Protein AF-A0A819XBP4-F1 (afdb_monomer_lite)

Organism: NCBI:txid433720

InterPro domains:
  IPR011009 Protein kinase-like domain superfamily [SSF56112] (28-101)

Structure (mmCIF, N/CA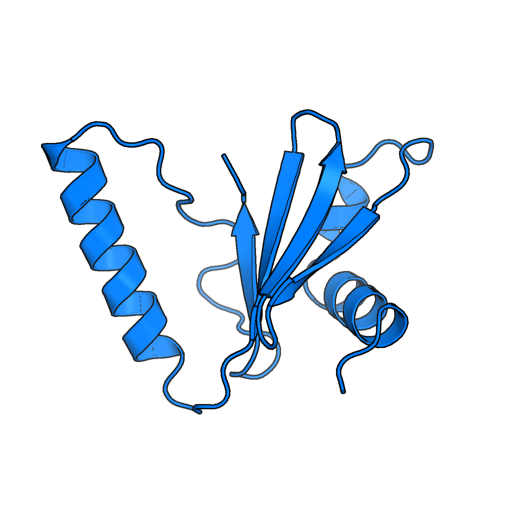/C/O backbone):
data_AF-A0A819XBP4-F1
#
_entry.id   AF-A0A819XBP4-F1
#
loop_
_atom_site.group_PDB
_atom_site.id
_atom_site.type_symbol
_atom_site.label_atom_id
_atom_site.label_alt_id
_atom_site.label_comp_id
_atom_site.label_asym_id
_atom_site.label_entity_id
_atom_site.label_seq_id
_atom_site.pdbx_PDB_ins_code
_atom_site.Cartn_x
_atom_site.Cartn_y
_atom_site.Cartn_z
_atom_site.occupancy
_atom_site.B_iso_or_equiv
_atom_site.auth_seq_id
_atom_site.auth_comp_id
_atom_site.auth_asym_id
_atom_site.auth_atom_id
_atom_site.pdbx_PDB_model_num
ATOM 1 N N . MET A 1 1 ? -3.083 -16.037 9.145 1.00 55.94 1 MET A N 1
ATOM 2 C CA . MET A 1 1 ? -3.839 -15.431 8.031 1.00 55.94 1 MET A CA 1
ATOM 3 C C . MET A 1 1 ? -4.032 -13.985 8.442 1.00 55.94 1 MET A C 1
ATOM 5 O O . MET A 1 1 ? -4.592 -13.805 9.510 1.00 55.94 1 MET A O 1
ATOM 9 N N . GLU A 1 2 ? -3.471 -13.014 7.715 1.00 68.56 2 GLU A N 1
ATOM 10 C CA . GLU A 1 2 ? -3.549 -11.590 8.106 1.00 68.56 2 GLU A CA 1
ATOM 11 C C . GLU A 1 2 ? -5.021 -11.165 8.210 1.00 68.56 2 GLU A C 1
ATOM 13 O O . GLU A 1 2 ? -5.771 -11.367 7.246 1.00 68.56 2 GLU A O 1
ATOM 18 N N . ASN A 1 3 ? -5.439 -10.620 9.352 1.00 81.00 3 ASN A N 1
ATOM 19 C CA . ASN A 1 3 ? -6.802 -10.121 9.553 1.00 81.00 3 ASN A CA 1
ATOM 20 C C . ASN A 1 3 ? -6.852 -8.581 9.471 1.00 81.00 3 ASN A C 1
ATOM 22 O O . ASN A 1 3 ? -5.823 -7.917 9.399 1.00 81.00 3 ASN A O 1
ATOM 26 N N . VAL A 1 4 ? -8.058 -8.012 9.425 1.00 83.12 4 VAL A N 1
ATOM 27 C CA . VAL A 1 4 ? -8.253 -6.562 9.242 1.00 83.12 4 VAL A CA 1
ATOM 28 C C . VAL A 1 4 ? -7.650 -5.761 10.404 1.00 83.12 4 VAL A C 1
ATOM 30 O O . VAL A 1 4 ? -6.917 -4.809 10.159 1.00 83.12 4 VAL A O 1
ATOM 33 N N . GLU A 1 5 ? -7.872 -6.194 11.648 1.00 85.12 5 GLU A N 1
ATOM 34 C CA . GLU A 1 5 ? -7.373 -5.524 12.862 1.00 85.12 5 GLU A CA 1
ATOM 35 C C . GLU A 1 5 ? -5.836 -5.449 12.913 1.00 85.12 5 GLU A C 1
ATOM 37 O O . GLU A 1 5 ? -5.266 -4.425 13.289 1.00 85.12 5 GLU A O 1
ATOM 42 N N . GLU A 1 6 ? -5.141 -6.512 12.492 1.00 85.38 6 GLU A N 1
ATOM 43 C CA . GLU A 1 6 ? -3.677 -6.542 12.394 1.00 85.38 6 GLU A CA 1
ATOM 44 C C . GLU A 1 6 ? -3.158 -5.489 11.409 1.00 85.38 6 GLU A C 1
ATOM 46 O O . GLU A 1 6 ? -2.153 -4.826 11.676 1.00 85.38 6 GLU A O 1
ATOM 51 N N . ILE A 1 7 ? -3.846 -5.321 10.277 1.00 85.50 7 ILE A N 1
ATOM 52 C CA . ILE A 1 7 ? -3.477 -4.353 9.243 1.00 85.50 7 ILE A CA 1
ATOM 53 C C . ILE A 1 7 ? -3.768 -2.923 9.698 1.00 85.50 7 ILE A C 1
ATOM 55 O O . ILE A 1 7 ? -2.932 -2.046 9.490 1.00 85.50 7 ILE A O 1
ATOM 59 N N . GLU A 1 8 ? -4.895 -2.676 10.364 1.00 85.31 8 GLU A N 1
ATOM 60 C CA . GLU A 1 8 ? -5.198 -1.362 10.947 1.00 85.31 8 GLU A CA 1
ATOM 61 C C . GLU A 1 8 ? -4.156 -0.958 11.985 1.00 85.31 8 GLU A C 1
ATOM 63 O O . GLU A 1 8 ? -3.624 0.153 11.929 1.00 85.31 8 GLU A O 1
ATOM 68 N N . ASN A 1 9 ? -3.795 -1.880 12.882 1.00 84.94 9 ASN A N 1
ATOM 69 C CA . ASN A 1 9 ? -2.771 -1.636 13.888 1.00 84.94 9 ASN A CA 1
ATOM 70 C C . ASN A 1 9 ? -1.411 -1.327 13.235 1.00 84.94 9 ASN A C 1
ATOM 72 O O . ASN A 1 9 ? -0.777 -0.324 13.567 1.00 84.94 9 ASN A O 1
ATOM 76 N N . LEU A 1 10 ? -1.002 -2.123 12.239 1.00 84.50 10 LEU A N 1
ATOM 77 C CA . LEU A 1 10 ? 0.225 -1.899 11.468 1.00 84.50 10 LEU A CA 1
ATOM 78 C C . LEU A 1 10 ? 0.252 -0.497 10.842 1.00 84.50 10 LEU A C 1
ATOM 80 O O . LEU A 1 10 ? 1.229 0.240 10.991 1.00 84.50 10 LEU A O 1
ATOM 84 N N . LEU A 1 11 ? -0.823 -0.118 10.150 1.00 83.25 11 LEU A N 1
ATOM 85 C CA . LEU A 1 11 ? -0.921 1.186 9.506 1.00 83.25 11 LEU A CA 1
ATOM 86 C C . LEU A 1 11 ? -0.884 2.308 10.552 1.00 83.25 11 LEU A C 1
ATOM 88 O O . LEU A 1 11 ? -0.196 3.302 10.339 1.00 83.25 11 LEU A O 1
ATOM 92 N N . SER A 1 12 ? -1.574 2.153 11.687 1.00 82.38 12 SER A N 1
ATOM 93 C CA . SER A 1 12 ? -1.656 3.189 12.725 1.00 82.38 12 SER A CA 1
ATOM 94 C C . SER A 1 12 ? -0.300 3.509 13.367 1.00 82.38 12 SER A C 1
ATOM 96 O O . SER A 1 12 ? -0.026 4.662 13.691 1.00 82.38 12 SER A O 1
ATOM 98 N N . ILE A 1 13 ? 0.574 2.506 13.502 1.00 81.56 13 ILE A N 1
ATOM 99 C CA . ILE A 1 13 ? 1.899 2.656 14.118 1.00 81.56 13 ILE A CA 1
ATOM 100 C C . ILE A 1 13 ? 2.899 3.231 13.116 1.00 81.56 13 ILE A C 1
ATOM 102 O O . ILE A 1 13 ? 3.693 4.114 13.443 1.00 81.56 13 ILE A O 1
ATOM 106 N N . HIS A 1 14 ? 2.888 2.710 11.892 1.00 77.38 14 HIS A N 1
ATOM 107 C CA . HIS A 1 14 ? 3.983 2.930 10.955 1.00 77.38 14 HIS A CA 1
ATOM 108 C C . HIS A 1 14 ? 3.685 3.956 9.872 1.00 77.38 14 HIS A C 1
ATOM 110 O O . HIS A 1 14 ? 4.589 4.637 9.385 1.00 77.38 14 HIS A O 1
ATOM 116 N N . TRP A 1 15 ? 2.412 4.099 9.528 1.00 80.75 15 TRP A N 1
ATOM 117 C CA . TRP A 1 15 ? 1.932 5.034 8.528 1.00 80.75 15 TRP A CA 1
ATOM 118 C C . TRP A 1 15 ? 0.730 5.828 9.059 1.00 80.75 15 TRP A C 1
ATOM 120 O O . TRP A 1 15 ? -0.303 5.896 8.397 1.00 80.75 15 TRP A O 1
ATOM 130 N N . PRO A 1 16 ? 0.859 6.493 10.228 1.00 78.38 16 PRO A N 1
ATOM 131 C CA . PRO A 1 16 ? -0.252 7.213 10.857 1.00 78.38 16 PRO A CA 1
ATOM 132 C C . PRO A 1 16 ? -0.821 8.322 9.965 1.00 78.38 16 PRO A C 1
ATOM 134 O O . PRO A 1 16 ? -1.988 8.685 10.086 1.00 78.38 16 PRO A O 1
ATOM 137 N N . HIS A 1 17 ? -0.019 8.843 9.034 1.00 74.75 17 HIS A N 1
ATOM 138 C CA . HIS A 1 17 ? -0.456 9.873 8.100 1.00 74.75 17 HIS A CA 1
ATOM 139 C C . HIS A 1 17 ? -1.520 9.373 7.101 1.00 74.75 17 HIS A C 1
ATOM 141 O O . HIS A 1 17 ? -2.287 10.189 6.597 1.00 74.75 17 HIS A O 1
ATOM 147 N N . VAL A 1 18 ? -1.619 8.053 6.858 1.00 76.12 18 VAL A N 1
ATOM 148 C CA . VAL A 1 18 ? -2.727 7.454 6.089 1.00 76.12 18 VAL A CA 1
ATOM 149 C C . VAL A 1 18 ? -4.051 7.830 6.739 1.00 76.12 18 VAL A C 1
ATOM 151 O O . VAL A 1 18 ? -4.993 8.168 6.042 1.00 76.12 18 VAL A O 1
ATOM 154 N N . PHE A 1 19 ? -4.100 7.848 8.071 1.00 72.81 19 PHE A N 1
ATOM 155 C CA . PHE A 1 19 ? -5.280 8.243 8.836 1.00 72.81 19 PHE A CA 1
ATOM 156 C C . PHE A 1 19 ? -5.364 9.758 9.047 1.00 72.81 19 PHE A C 1
ATOM 158 O O . PHE A 1 19 ? -6.460 10.293 9.168 1.00 72.81 19 PHE A O 1
ATOM 165 N N . SER A 1 20 ? -4.232 10.470 9.094 1.00 67.31 20 SER A N 1
ATOM 166 C CA . SER A 1 20 ? -4.223 11.911 9.396 1.00 67.31 20 SER A CA 1
ATOM 167 C C . SER A 1 20 ? -4.634 12.804 8.225 1.00 67.31 20 SER A C 1
ATOM 169 O O . SER A 1 20 ? -4.994 13.956 8.446 1.00 67.31 20 SER A O 1
ATOM 171 N N . LEU A 1 21 ? -4.515 12.322 6.984 1.00 63.69 21 LEU A N 1
ATOM 172 C CA . LEU A 1 21 ? -4.895 13.064 5.773 1.00 63.69 21 LEU A CA 1
ATOM 173 C C . LEU A 1 21 ? -6.399 12.993 5.472 1.00 63.69 21 LEU A C 1
ATOM 175 O O . LEU A 1 21 ? -6.863 13.555 4.480 1.00 63.69 21 LEU A O 1
ATOM 179 N N . ILE A 1 22 ? -7.154 12.291 6.312 1.00 64.25 22 ILE A N 1
ATOM 180 C CA . ILE A 1 22 ? -8.556 11.974 6.096 1.00 64.25 22 ILE A CA 1
ATOM 181 C C . ILE A 1 22 ? -9.400 12.814 7.052 1.00 64.25 22 ILE A C 1
ATOM 183 O O . ILE A 1 22 ? -9.090 12.937 8.237 1.00 64.25 22 ILE A O 1
ATOM 187 N N . ASP A 1 23 ? -10.478 13.400 6.532 1.00 66.50 23 ASP A N 1
ATOM 188 C CA . ASP A 1 23 ? -11.501 14.030 7.363 1.00 66.50 23 ASP A CA 1
ATOM 189 C C . ASP A 1 23 ? -12.054 12.973 8.343 1.00 66.50 23 ASP A C 1
ATOM 191 O O . ASP A 1 23 ? -12.427 11.894 7.881 1.00 66.50 23 ASP A O 1
ATOM 195 N N . PRO A 1 24 ? -12.142 13.230 9.663 1.00 66.12 24 PRO A N 1
ATOM 196 C CA . PRO A 1 24 ? -12.617 12.254 10.653 1.00 66.12 24 PRO A CA 1
ATOM 197 C C . PRO A 1 24 ? -13.980 11.618 10.332 1.00 66.12 24 PRO A C 1
ATOM 199 O O . PRO A 1 24 ? -14.328 10.578 10.885 1.00 66.12 24 PRO A O 1
ATOM 202 N N . SER A 1 25 ? -14.764 12.254 9.459 1.00 67.62 25 SER A N 1
ATOM 203 C CA . SER A 1 25 ? -16.046 11.760 8.953 1.00 67.62 25 SER A CA 1
ATOM 204 C C . SER A 1 25 ? -15.944 10.707 7.836 1.00 67.62 25 SER A C 1
ATOM 206 O O . SER A 1 25 ? -16.943 10.063 7.514 1.00 67.62 25 SER A O 1
ATOM 208 N N . THR A 1 26 ? -14.768 10.510 7.236 1.00 69.62 26 THR A N 1
ATOM 209 C CA . THR A 1 26 ? -14.568 9.596 6.105 1.00 69.62 26 THR A CA 1
ATOM 210 C C . THR A 1 26 ? -14.086 8.234 6.599 1.00 69.62 26 THR A C 1
ATOM 212 O O . THR A 1 26 ? -13.062 8.117 7.269 1.00 69.62 26 THR A O 1
ATOM 215 N N . SER A 1 27 ? -14.820 7.178 6.248 1.00 74.12 27 SER A N 1
ATOM 216 C CA . SER A 1 27 ? -14.459 5.808 6.611 1.00 74.12 27 SER A CA 1
ATOM 217 C C . SER A 1 27 ? -13.321 5.279 5.740 1.00 74.12 27 SER A C 1
ATOM 219 O O . SER A 1 27 ? -13.447 5.240 4.512 1.00 74.12 27 SER A O 1
ATOM 221 N N . ILE A 1 28 ? -12.265 4.771 6.370 1.00 82.69 28 ILE A N 1
ATOM 222 C CA . ILE A 1 28 ? -11.252 3.969 5.681 1.00 82.69 28 ILE A CA 1
ATOM 223 C C . ILE A 1 28 ? -11.818 2.578 5.432 1.00 82.69 28 ILE A C 1
ATOM 225 O O . ILE A 1 28 ? -12.409 1.968 6.319 1.00 82.69 28 ILE A O 1
ATOM 229 N N . THR A 1 29 ? -11.633 2.065 4.218 1.00 88.19 29 THR A N 1
ATOM 230 C CA . THR A 1 29 ? -12.013 0.692 3.873 1.00 88.19 29 THR A CA 1
ATOM 231 C C . THR A 1 29 ? -10.778 -0.122 3.522 1.00 88.19 29 THR A C 1
ATOM 233 O O . THR A 1 29 ? -10.015 0.249 2.629 1.00 88.19 29 THR A O 1
ATOM 236 N N . LEU A 1 30 ? -10.614 -1.266 4.186 1.00 90.25 30 LEU A N 1
ATOM 237 C CA . LEU A 1 30 ? -9.566 -2.242 3.899 1.00 90.25 30 LEU A CA 1
ATOM 238 C C . LEU A 1 30 ? -10.132 -3.393 3.068 1.00 90.25 30 LEU A C 1
ATOM 240 O O . LEU A 1 30 ? -11.009 -4.128 3.514 1.00 90.25 30 LEU A O 1
ATOM 244 N N . THR A 1 31 ? -9.616 -3.567 1.853 1.00 90.62 31 THR A N 1
ATOM 245 C CA . THR A 1 31 ? -10.023 -4.641 0.937 1.00 90.62 31 THR A CA 1
ATOM 246 C C . THR A 1 31 ? -8.839 -5.553 0.645 1.00 90.62 31 THR A C 1
ATOM 248 O O . THR A 1 31 ? -7.821 -5.112 0.114 1.00 90.62 31 THR A O 1
ATOM 251 N N . LYS A 1 32 ? -8.958 -6.847 0.955 1.00 89.75 32 LYS A N 1
ATOM 252 C CA . LYS A 1 32 ? -7.940 -7.844 0.596 1.00 89.75 32 LYS A CA 1
ATOM 253 C C . LYS A 1 32 ? -7.978 -8.075 -0.918 1.00 89.75 32 LYS A C 1
ATOM 255 O O . LYS A 1 32 ? -8.975 -8.570 -1.435 1.00 89.75 32 LYS A O 1
ATOM 260 N N . LEU A 1 33 ? -6.902 -7.734 -1.626 1.00 85.00 33 LEU A N 1
ATOM 261 C CA . LEU A 1 33 ? -6.785 -7.960 -3.074 1.00 85.00 33 LEU A CA 1
ATOM 262 C C . LEU A 1 33 ? -6.209 -9.345 -3.389 1.00 85.00 33 LEU A C 1
ATOM 264 O O . LEU A 1 33 ? -6.588 -9.985 -4.365 1.00 85.00 33 LEU A O 1
ATOM 268 N N . SER A 1 34 ? -5.252 -9.801 -2.583 1.00 84.75 34 SER A N 1
ATOM 269 C CA . SER A 1 34 ? -4.602 -11.106 -2.730 1.00 84.75 34 SER A CA 1
ATOM 270 C C . SER A 1 34 ? -4.015 -11.551 -1.392 1.00 84.75 34 SER A C 1
ATOM 272 O O . SER A 1 34 ? -4.060 -10.799 -0.419 1.00 84.75 34 SER A O 1
ATOM 274 N N . ARG A 1 35 ? -3.404 -12.745 -1.336 1.00 82.06 35 ARG A N 1
ATOM 275 C CA . ARG A 1 35 ? -2.686 -13.252 -0.146 1.00 82.06 35 ARG A CA 1
ATOM 276 C C . ARG A 1 35 ? -1.769 -12.194 0.480 1.00 82.06 35 ARG A C 1
ATOM 278 O O . ARG A 1 35 ? -1.744 -12.082 1.704 1.00 82.06 35 ARG A O 1
ATOM 285 N N . HIS A 1 36 ? -1.110 -11.398 -0.359 1.00 82.69 36 HIS A N 1
ATOM 286 C CA . HIS A 1 36 ? -0.088 -10.435 0.037 1.00 82.69 36 HIS A CA 1
ATOM 287 C C . HIS A 1 36 ? -0.480 -8.975 -0.130 1.00 82.69 36 HIS A C 1
ATOM 289 O O . HIS A 1 36 ? 0.272 -8.116 0.298 1.00 82.69 36 HIS A O 1
ATOM 295 N N . ASN A 1 37 ? -1.627 -8.669 -0.733 1.00 84.94 37 ASN A N 1
ATOM 296 C CA . ASN A 1 37 ? -1.957 -7.298 -1.107 1.00 84.94 37 ASN A CA 1
ATOM 297 C C . ASN A 1 37 ? -3.271 -6.862 -0.463 1.00 84.94 37 ASN A C 1
ATOM 299 O O . ASN A 1 37 ? -4.271 -7.586 -0.508 1.00 84.94 37 ASN A O 1
ATOM 303 N N . TRP A 1 38 ? -3.277 -5.644 0.057 1.00 90.06 38 TRP A N 1
ATOM 304 C CA . TRP A 1 38 ? -4.441 -4.957 0.592 1.00 90.06 38 TRP A CA 1
ATOM 305 C C . TRP A 1 38 ? -4.590 -3.600 -0.083 1.00 90.06 38 TRP A C 1
ATOM 307 O O . TRP A 1 38 ? -3.621 -2.858 -0.202 1.00 90.06 38 TRP A O 1
ATOM 317 N N . LEU A 1 39 ? -5.810 -3.273 -0.490 1.00 89.56 39 LEU A N 1
ATOM 318 C CA . LEU A 1 39 ? -6.209 -1.934 -0.893 1.00 89.56 39 LEU A CA 1
ATOM 319 C C . LEU A 1 39 ? -6.765 -1.202 0.326 1.00 89.56 39 LEU A C 1
ATOM 321 O O . LEU A 1 39 ? -7.672 -1.697 0.995 1.00 89.56 39 LEU A O 1
ATOM 325 N N . ILE A 1 40 ? -6.237 -0.016 0.579 1.00 89.19 40 ILE A N 1
ATOM 326 C CA . ILE A 1 40 ? -6.656 0.892 1.638 1.00 89.19 40 ILE A CA 1
ATOM 327 C C . ILE A 1 40 ? -7.313 2.081 0.949 1.00 89.19 40 ILE A C 1
ATOM 329 O O . ILE A 1 40 ? -6.628 2.968 0.436 1.00 89.19 40 ILE A O 1
ATOM 333 N N . LYS A 1 41 ? -8.644 2.093 0.899 1.00 87.88 41 LYS A N 1
ATOM 334 C CA . LYS A 1 41 ? -9.393 3.219 0.337 1.00 87.88 41 LYS A CA 1
ATOM 335 C C . LYS A 1 41 ? -9.619 4.253 1.435 1.00 87.88 41 LYS A C 1
ATOM 337 O O . LYS A 1 41 ? -10.311 3.967 2.409 1.00 87.88 41 LYS A O 1
ATOM 342 N N . CYS A 1 42 ? -9.030 5.433 1.262 1.00 82.25 42 CYS A N 1
ATOM 343 C CA . CYS A 1 42 ? -9.111 6.546 2.211 1.00 82.25 42 CYS A CA 1
ATOM 344 C C . CYS A 1 42 ? -10.184 7.558 1.798 1.00 82.25 42 CYS A C 1
ATOM 346 O O . CYS A 1 42 ? -10.921 8.069 2.629 1.00 82.25 42 CYS A O 1
ATOM 348 N N . SER A 1 43 ? -10.281 7.834 0.498 1.00 78.56 43 SER A N 1
ATOM 349 C CA . SER A 1 43 ? -11.338 8.637 -0.120 1.00 78.56 43 SER A CA 1
ATOM 350 C C . SER A 1 43 ? -11.499 8.235 -1.590 1.00 78.56 43 SER A C 1
ATOM 352 O O . SER A 1 43 ? -10.794 7.354 -2.085 1.00 78.56 43 SER A O 1
ATOM 354 N N . ASP A 1 44 ? -12.398 8.888 -2.326 1.00 75.94 44 ASP A N 1
ATOM 355 C CA . ASP A 1 44 ? -12.547 8.654 -3.771 1.00 75.94 44 ASP A CA 1
ATOM 356 C C . ASP A 1 44 ? -11.333 9.093 -4.600 1.00 75.94 44 ASP A C 1
ATOM 358 O O . ASP A 1 44 ? -11.213 8.699 -5.756 1.00 75.94 44 ASP A O 1
ATOM 362 N N . ARG A 1 45 ? -10.431 9.896 -4.023 1.00 73.56 45 ARG A N 1
ATOM 363 C CA . ARG A 1 45 ? -9.228 10.405 -4.701 1.00 73.56 45 ARG A CA 1
ATOM 364 C C . ARG A 1 45 ? -7.924 9.910 -4.093 1.00 73.56 45 ARG A C 1
ATOM 366 O O . ARG A 1 45 ? -6.865 10.242 -4.610 1.00 73.56 45 ARG A O 1
ATOM 373 N N . LEU A 1 46 ? -7.997 9.174 -2.987 1.00 78.25 46 LEU A N 1
ATOM 374 C CA . LEU A 1 46 ? -6.821 8.724 -2.260 1.00 78.25 46 LEU A CA 1
ATOM 375 C C . LEU A 1 46 ? -7.002 7.273 -1.844 1.00 78.25 46 LEU A C 1
ATOM 377 O O . LEU A 1 46 ? -7.891 6.928 -1.061 1.00 78.25 46 LEU A O 1
ATOM 381 N N . SER A 1 47 ? -6.148 6.422 -2.388 1.00 84.81 47 SER A N 1
ATOM 382 C CA . SER A 1 47 ? -6.074 5.012 -2.047 1.00 84.81 47 SER A CA 1
ATOM 383 C C . SER A 1 47 ? -4.614 4.604 -1.942 1.00 84.81 47 SER A C 1
ATOM 385 O O . SER A 1 47 ? -3.758 5.177 -2.608 1.00 84.81 47 SER A O 1
ATOM 387 N N . TYR A 1 48 ? -4.335 3.602 -1.121 1.00 84.75 48 TYR A N 1
ATOM 388 C CA . TYR A 1 48 ? -3.007 3.019 -0.984 1.00 84.75 48 TYR A CA 1
ATOM 389 C C . TYR A 1 48 ? -3.075 1.516 -1.198 1.00 84.75 48 TYR A C 1
ATOM 391 O O . TYR A 1 48 ? -4.098 0.886 -0.931 1.00 84.75 48 TYR A O 1
ATOM 399 N N . VAL A 1 49 ? -1.971 0.920 -1.628 1.00 85.44 49 VAL A N 1
ATOM 400 C CA . VAL A 1 49 ? -1.795 -0.528 -1.613 1.00 85.44 49 VAL A CA 1
ATOM 401 C C . VAL A 1 49 ? -0.701 -0.877 -0.621 1.00 85.44 49 VAL A C 1
ATOM 403 O O . VAL A 1 49 ? 0.454 -0.478 -0.772 1.00 85.44 49 VAL A O 1
ATOM 406 N N . LEU A 1 50 ? -1.075 -1.652 0.393 1.00 85.50 50 LEU A N 1
ATOM 407 C CA . LEU A 1 50 ? -0.139 -2.315 1.286 1.00 85.50 50 LEU A CA 1
ATOM 408 C C . LEU A 1 50 ? 0.167 -3.687 0.698 1.00 85.50 50 LEU A C 1
ATOM 410 O O . LEU A 1 50 ? -0.749 -4.469 0.430 1.00 85.50 50 LEU A O 1
ATOM 414 N N . LYS A 1 51 ? 1.446 -4.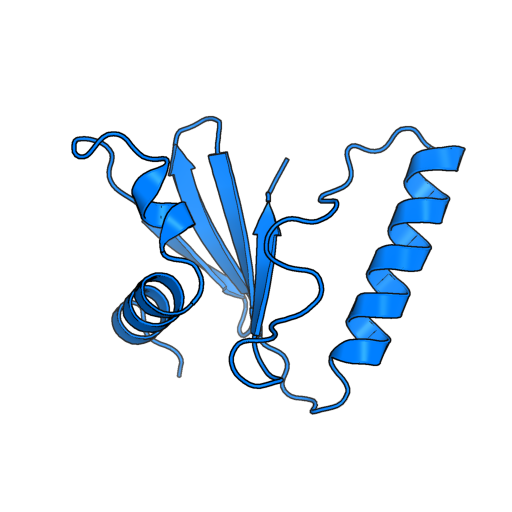000 0.520 1.00 81.81 51 LYS A N 1
ATOM 415 C CA . LYS A 1 51 ? 1.868 -5.331 0.079 1.00 81.81 51 LYS A CA 1
ATOM 416 C C . LYS A 1 51 ? 2.871 -5.945 1.050 1.00 81.81 51 LYS A C 1
ATOM 418 O O . LYS A 1 51 ? 3.721 -5.251 1.605 1.00 81.81 51 LYS A O 1
ATOM 423 N N . SER A 1 52 ? 2.711 -7.243 1.284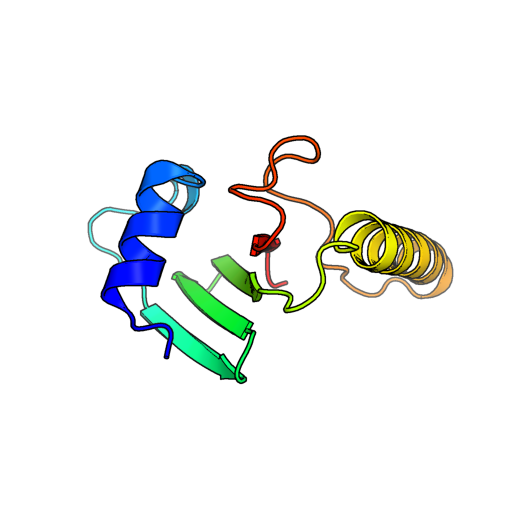 1.00 80.62 52 SER A N 1
ATOM 424 C CA . SER A 1 52 ? 3.577 -8.071 2.110 1.00 80.62 52 SER A CA 1
ATOM 425 C C . SER A 1 52 ? 4.447 -8.976 1.239 1.00 80.62 52 SER A C 1
ATOM 427 O O . SER A 1 52 ? 4.041 -9.366 0.147 1.00 80.62 52 SER A O 1
ATOM 429 N N . SER A 1 53 ? 5.659 -9.304 1.678 1.00 73.38 53 SER A N 1
ATOM 430 C CA . SER A 1 53 ? 6.488 -10.326 1.026 1.00 73.38 53 SER A CA 1
ATOM 431 C C . SER A 1 53 ? 6.718 -11.501 1.962 1.00 73.38 53 SER A C 1
ATOM 433 O O . SER A 1 53 ? 6.753 -11.355 3.183 1.00 73.38 53 SER A O 1
ATOM 435 N N . GLU A 1 54 ? 6.865 -12.687 1.380 1.00 70.12 54 GLU A N 1
ATOM 436 C CA . GLU A 1 54 ? 7.295 -13.889 2.104 1.00 70.12 54 GLU A CA 1
ATOM 437 C C . GLU A 1 54 ? 8.819 -14.014 2.149 1.00 70.12 54 GLU A C 1
ATOM 439 O O . GLU A 1 54 ? 9.347 -14.871 2.852 1.00 70.12 54 GLU A O 1
ATOM 444 N N . THR A 1 55 ? 9.525 -13.172 1.392 1.00 64.88 55 THR A N 1
ATOM 445 C CA . THR A 1 55 ? 10.980 -13.219 1.274 1.00 64.88 55 THR A CA 1
ATOM 446 C C . THR A 1 55 ? 11.620 -12.051 2.010 1.00 64.88 55 THR A C 1
ATOM 448 O O . THR A 1 55 ? 11.160 -10.917 1.903 1.00 64.88 55 THR A O 1
ATOM 451 N N . ASN A 1 56 ? 12.738 -12.315 2.688 1.00 59.53 56 ASN A N 1
ATOM 452 C CA . ASN A 1 56 ? 13.544 -11.280 3.347 1.00 59.53 56 ASN A CA 1
ATOM 453 C C . ASN A 1 56 ? 14.344 -10.413 2.345 1.00 59.53 56 ASN A C 1
ATOM 455 O O . ASN A 1 56 ? 15.104 -9.550 2.756 1.00 59.53 56 ASN A O 1
ATOM 459 N N . ASN A 1 57 ? 14.198 -10.632 1.029 1.00 61.84 57 ASN A N 1
ATOM 460 C CA . ASN A 1 57 ? 14.897 -9.889 -0.035 1.00 61.84 57 ASN A CA 1
ATOM 461 C C . ASN A 1 57 ? 14.019 -8.785 -0.652 1.00 61.84 57 ASN A C 1
ATOM 463 O O . ASN A 1 57 ? 14.112 -8.478 -1.844 1.00 61.84 57 ASN A O 1
ATOM 467 N N . LEU A 1 58 ? 13.156 -8.190 0.170 1.00 61.22 58 LEU A N 1
ATOM 468 C CA . LEU A 1 58 ? 12.178 -7.178 -0.226 1.00 61.22 58 LEU A CA 1
ATOM 469 C C . LEU A 1 58 ? 12.834 -5.945 -0.873 1.00 61.22 58 LEU A C 1
ATOM 471 O O . LEU A 1 58 ? 12.283 -5.379 -1.817 1.00 61.22 58 LEU A O 1
ATOM 475 N N . ASP A 1 59 ? 14.053 -5.609 -0.452 1.00 61.28 59 ASP A N 1
ATOM 476 C CA . ASP A 1 59 ? 14.821 -4.476 -0.971 1.00 61.28 59 ASP A CA 1
ATOM 477 C C . ASP A 1 59 ? 15.190 -4.629 -2.454 1.00 61.28 59 ASP A C 1
ATOM 479 O O . ASP A 1 59 ? 15.185 -3.649 -3.200 1.00 61.28 59 ASP A O 1
ATOM 483 N N . LEU A 1 60 ? 15.476 -5.852 -2.918 1.00 67.38 60 LEU A N 1
ATOM 484 C CA . LEU A 1 60 ? 15.831 -6.110 -4.319 1.00 67.38 60 LEU A CA 1
ATOM 485 C C . LEU A 1 60 ? 14.603 -6.090 -5.230 1.00 67.38 60 LEU A C 1
ATOM 487 O O . LEU A 1 60 ? 14.661 -5.497 -6.307 1.00 67.38 60 LEU A O 1
ATOM 491 N N . GLU A 1 61 ? 13.493 -6.700 -4.801 1.00 67.56 61 GLU A N 1
ATOM 492 C CA . GLU A 1 61 ? 12.229 -6.664 -5.549 1.00 67.56 61 GLU A CA 1
ATOM 493 C C . GLU A 1 61 ? 11.691 -5.227 -5.629 1.00 67.56 61 GLU A C 1
ATOM 495 O O . GLU A 1 61 ? 11.263 -4.790 -6.699 1.00 67.56 61 GLU A O 1
ATOM 500 N N . LEU A 1 62 ? 11.782 -4.459 -4.531 1.00 67.44 62 LEU A N 1
ATOM 501 C CA . LEU A 1 62 ? 11.389 -3.047 -4.508 1.00 67.44 62 LEU A CA 1
ATOM 502 C C . LEU A 1 62 ? 12.246 -2.229 -5.448 1.00 67.44 62 LEU A C 1
ATOM 504 O O . LEU A 1 62 ? 11.720 -1.487 -6.272 1.00 67.44 62 LEU A O 1
ATOM 508 N N . LYS A 1 63 ? 13.566 -2.358 -5.316 1.00 69.69 63 LYS A N 1
ATOM 509 C CA . LYS A 1 63 ? 14.513 -1.612 -6.131 1.00 69.69 63 LYS A CA 1
ATOM 510 C C . LYS A 1 63 ? 14.296 -1.908 -7.608 1.00 69.69 63 LYS A C 1
ATOM 512 O O . LYS A 1 63 ? 14.199 -0.973 -8.392 1.00 69.69 63 LYS A O 1
ATOM 517 N N . TYR A 1 64 ? 14.113 -3.179 -7.966 1.00 72.38 64 TYR A N 1
ATOM 518 C CA . TYR A 1 64 ? 13.785 -3.573 -9.331 1.00 72.38 64 TYR A CA 1
ATOM 519 C C . TYR A 1 64 ? 12.483 -2.929 -9.820 1.00 72.38 64 TYR A C 1
ATOM 521 O O . TYR A 1 64 ? 12.456 -2.366 -10.911 1.00 72.38 64 TYR A O 1
ATOM 529 N N . LEU A 1 65 ? 11.416 -2.963 -9.018 1.00 70.75 65 LEU A N 1
ATOM 530 C CA . LEU A 1 65 ? 10.135 -2.370 -9.399 1.00 70.75 65 LEU A CA 1
ATOM 531 C C . LEU A 1 65 ? 10.199 -0.843 -9.484 1.00 70.75 65 LEU A C 1
ATOM 533 O O . LEU A 1 65 ? 9.626 -0.285 -10.411 1.00 70.75 65 LEU A O 1
ATOM 537 N N . ILE A 1 66 ? 10.922 -0.168 -8.586 1.00 70.69 66 ILE A N 1
ATOM 538 C CA . ILE A 1 66 ? 11.180 1.278 -8.654 1.00 70.69 66 ILE A CA 1
ATOM 539 C C . ILE A 1 66 ? 11.964 1.621 -9.921 1.00 70.69 66 ILE A C 1
ATOM 541 O O . ILE A 1 66 ? 11.607 2.574 -10.611 1.00 70.69 66 ILE A O 1
ATOM 545 N N . ASP A 1 67 ? 13.023 0.876 -10.227 1.00 73.25 67 ASP A N 1
ATOM 546 C CA . ASP A 1 67 ? 13.886 1.143 -11.379 1.00 73.25 67 ASP A CA 1
ATOM 547 C C . ASP A 1 67 ? 13.146 0.880 -12.698 1.00 73.25 67 ASP A C 1
ATOM 549 O O . ASP A 1 67 ? 13.192 1.711 -13.609 1.00 73.25 67 ASP A O 1
ATOM 553 N N . LEU A 1 68 ? 12.383 -0.216 -12.775 1.00 73.00 68 LEU A N 1
ATOM 554 C CA . LEU A 1 68 ? 11.507 -0.523 -13.907 1.00 73.00 68 LEU A CA 1
ATOM 555 C C . LEU A 1 68 ? 10.452 0.567 -14.096 1.00 73.00 68 LEU A C 1
ATOM 557 O O . LEU A 1 68 ? 10.228 1.035 -15.209 1.00 73.00 68 LEU A O 1
ATOM 561 N N . ASN A 1 69 ? 9.837 1.005 -13.004 1.00 68.75 69 ASN A N 1
ATOM 562 C CA . ASN A 1 69 ? 8.877 2.092 -13.020 1.00 68.75 69 ASN A CA 1
ATOM 563 C C . ASN A 1 69 ? 9.518 3.389 -13.528 1.00 68.75 69 ASN A C 1
ATOM 565 O O . ASN A 1 69 ? 9.040 3.952 -14.504 1.00 68.75 69 ASN A O 1
ATOM 569 N N . LYS A 1 70 ? 10.649 3.829 -12.969 1.00 70.38 70 LYS A N 1
ATOM 570 C CA . LYS A 1 70 ? 11.369 5.022 -13.454 1.00 70.38 70 LYS A CA 1
ATOM 571 C C . LYS A 1 70 ? 11.669 4.956 -14.953 1.00 70.38 70 LYS A C 1
ATOM 573 O O . LYS A 1 70 ? 11.515 5.955 -15.656 1.00 70.38 70 LYS A O 1
ATOM 578 N N . TYR A 1 71 ? 12.076 3.786 -15.443 1.00 73.94 71 TYR A N 1
ATOM 579 C CA . TYR A 1 71 ? 12.285 3.558 -16.868 1.00 73.94 71 TYR A CA 1
ATOM 580 C C . TYR A 1 71 ? 10.982 3.743 -17.666 1.00 73.94 71 TYR A C 1
ATOM 582 O O . TYR A 1 71 ? 10.938 4.533 -18.608 1.00 73.94 71 TYR A O 1
ATOM 590 N N . LEU A 1 72 ? 9.890 3.101 -17.242 1.00 68.44 72 LEU A N 1
ATOM 591 C CA . LEU A 1 72 ? 8.591 3.190 -17.913 1.00 68.44 72 LEU A CA 1
ATOM 592 C C . LEU A 1 72 ? 7.957 4.591 -17.848 1.00 68.44 72 LEU A C 1
ATOM 594 O O . LEU A 1 72 ? 7.286 4.980 -18.803 1.00 68.44 72 LEU A O 1
ATOM 598 N N . SER A 1 73 ? 8.170 5.379 -16.786 1.00 68.81 73 SER A N 1
ATOM 599 C CA . SER A 1 73 ? 7.634 6.753 -16.707 1.00 68.81 73 SER A CA 1
ATOM 600 C C . SER A 1 73 ? 8.282 7.651 -17.741 1.00 68.81 73 SER A C 1
ATOM 602 O O . SER A 1 73 ? 7.607 8.495 -18.330 1.00 68.81 73 SER A O 1
ATOM 604 N N . ASN A 1 74 ? 9.584 7.454 -17.957 1.00 67.62 74 ASN A N 1
ATOM 605 C CA . ASN A 1 74 ? 10.357 8.242 -18.903 1.00 67.62 74 ASN A CA 1
ATOM 606 C C . ASN A 1 74 ? 9.973 7.901 -20.349 1.00 67.62 74 ASN A C 1
ATOM 608 O O . ASN A 1 74 ? 9.880 8.803 -21.176 1.00 67.62 74 ASN A O 1
ATOM 612 N N . GLU A 1 75 ? 9.702 6.625 -20.634 1.00 71.69 75 GLU A N 1
ATOM 613 C CA . GLU A 1 75 ? 9.415 6.142 -21.991 1.00 71.69 75 GLU A CA 1
ATOM 614 C C . GLU A 1 75 ? 7.926 6.237 -22.380 1.00 71.69 75 GLU A C 1
ATOM 616 O O . GLU A 1 75 ? 7.604 6.570 -23.519 1.00 71.69 75 GLU A O 1
ATOM 621 N N . TYR A 1 76 ? 6.992 5.979 -21.454 1.00 61.97 76 TYR A N 1
ATOM 622 C CA . TYR A 1 76 ? 5.587 5.703 -21.803 1.00 61.97 76 TYR A CA 1
ATOM 623 C C . TYR A 1 76 ? 4.542 6.618 -21.143 1.00 61.97 76 TYR A C 1
ATOM 625 O O . TYR A 1 76 ? 3.350 6.419 -21.375 1.00 61.97 76 TYR A O 1
ATOM 633 N N . ARG A 1 77 ? 4.933 7.627 -20.342 1.00 59.75 77 ARG A N 1
ATOM 634 C CA . ARG A 1 77 ? 3.999 8.511 -19.594 1.00 59.75 77 ARG A CA 1
ATOM 635 C C . ARG A 1 77 ? 2.905 7.745 -18.828 1.00 59.75 77 ARG A C 1
ATOM 637 O O . ARG A 1 77 ? 1.777 8.220 -18.699 1.00 59.75 77 ARG A O 1
ATOM 644 N N . VAL A 1 78 ? 3.218 6.548 -18.342 1.00 56.25 78 VAL A N 1
ATOM 645 C CA . VAL A 1 78 ? 2.286 5.767 -17.522 1.00 56.25 78 VAL A CA 1
ATOM 646 C C . VAL A 1 78 ? 2.170 6.468 -16.165 1.00 56.25 78 VAL A C 1
ATOM 648 O O . VAL A 1 78 ? 3.206 6.856 -15.624 1.00 56.25 78 VAL A O 1
ATOM 651 N N . PRO A 1 79 ? 0.962 6.676 -15.607 1.00 53.81 79 PRO A N 1
ATOM 652 C CA . PRO A 1 79 ? 0.824 7.118 -14.226 1.00 53.81 79 PRO A CA 1
ATOM 653 C C . PRO A 1 79 ? 1.417 6.030 -13.342 1.00 53.81 79 PRO A C 1
ATOM 655 O O . PRO A 1 79 ? 0.915 4.909 -13.282 1.00 53.81 79 PRO A O 1
ATOM 658 N N . ILE A 1 80 ? 2.554 6.336 -12.732 1.00 55.00 80 ILE A N 1
ATOM 659 C CA . ILE A 1 80 ? 3.265 5.359 -11.931 1.00 55.00 80 ILE A CA 1
ATOM 660 C C . ILE A 1 80 ? 2.953 5.616 -10.469 1.00 55.00 80 ILE A C 1
ATOM 662 O O . ILE A 1 80 ? 3.128 6.753 -10.026 1.00 55.00 80 ILE A O 1
ATOM 666 N N . PRO A 1 81 ? 2.594 4.577 -9.702 1.00 55.34 81 PRO A N 1
ATOM 667 C CA . PRO A 1 81 ? 2.593 4.648 -8.251 1.00 55.34 81 PRO A CA 1
ATOM 668 C C . PRO A 1 81 ? 4.042 4.806 -7.741 1.00 55.34 81 PRO A C 1
ATOM 670 O O . PRO A 1 81 ? 4.694 3.844 -7.336 1.00 55.34 81 PRO A O 1
ATOM 673 N N . ILE A 1 82 ? 4.602 6.016 -7.847 1.00 53.66 82 ILE A N 1
ATOM 674 C CA . ILE A 1 82 ? 5.937 6.375 -7.356 1.00 53.66 82 ILE A CA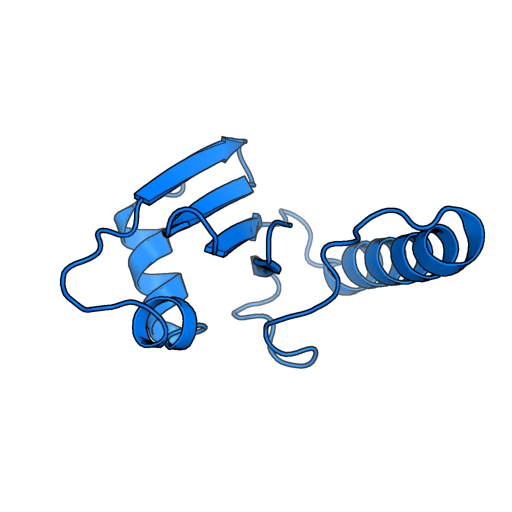 1
ATOM 675 C C . ILE A 1 82 ? 5.779 6.969 -5.964 1.00 53.66 82 ILE A C 1
ATOM 677 O O . ILE A 1 82 ? 5.320 8.092 -5.816 1.00 53.66 82 ILE A O 1
ATOM 681 N N . LEU A 1 83 ? 6.257 6.197 -4.985 1.00 53.50 83 LEU A N 1
ATOM 682 C CA . LEU A 1 83 ? 6.821 6.647 -3.712 1.00 53.50 83 LEU A CA 1
ATOM 683 C C . LEU A 1 83 ? 6.000 7.652 -2.898 1.00 53.50 83 LEU A C 1
ATOM 685 O O . LEU A 1 83 ? 6.247 8.849 -2.945 1.00 53.50 83 LEU A O 1
ATOM 689 N N . THR A 1 84 ? 5.239 7.100 -1.963 1.00 48.53 84 THR A N 1
ATOM 690 C CA . THR A 1 84 ? 5.138 7.594 -0.584 1.00 48.53 84 THR A CA 1
ATOM 691 C C . THR A 1 84 ? 4.567 6.408 0.199 1.00 48.53 84 THR A C 1
ATOM 693 O O . THR A 1 84 ? 3.498 5.912 -0.127 1.00 48.53 84 THR A O 1
ATOM 696 N N . ILE A 1 85 ? 5.261 5.819 1.177 1.00 46.31 85 ILE A N 1
ATOM 697 C CA . ILE A 1 85 ? 5.758 6.528 2.354 1.00 46.31 85 ILE A CA 1
ATOM 698 C C . ILE A 1 85 ? 7.102 5.989 2.849 1.00 46.31 85 ILE A C 1
ATOM 700 O O . ILE A 1 85 ? 7.218 4.842 3.275 1.00 46.31 85 ILE A O 1
ATOM 704 N N . ASN A 1 86 ? 8.070 6.907 2.879 1.00 45.47 86 ASN A N 1
ATOM 705 C CA . ASN A 1 86 ? 9.427 6.779 3.401 1.00 45.47 86 ASN A CA 1
ATOM 706 C C . ASN A 1 86 ? 10.274 5.705 2.725 1.00 45.47 86 ASN A C 1
ATOM 708 O O . ASN A 1 86 ? 10.310 4.556 3.157 1.00 45.47 86 ASN A O 1
ATOM 712 N N . GLY A 1 87 ? 11.094 6.144 1.768 1.00 47.59 87 GLY A N 1
ATOM 713 C CA . GLY A 1 87 ? 12.215 5.376 1.222 1.00 47.59 87 GLY A CA 1
ATOM 714 C C . GLY A 1 87 ? 13.289 4.953 2.239 1.00 47.59 87 GLY A C 1
ATOM 715 O O . GLY A 1 87 ? 14.387 4.631 1.813 1.00 47.59 87 GLY A O 1
ATOM 716 N N . GLU A 1 88 ? 13.006 4.943 3.548 1.00 48.97 88 GLU A N 1
ATOM 717 C CA . GLU A 1 88 ? 13.960 4.539 4.589 1.00 48.97 88 GLU A CA 1
ATOM 718 C C . GLU A 1 88 ? 13.371 3.752 5.774 1.00 48.97 88 GLU A C 1
ATOM 720 O O . GLU A 1 88 ? 14.124 3.398 6.678 1.00 48.97 88 GLU A O 1
ATOM 725 N N . LYS A 1 89 ? 12.069 3.425 5.832 1.00 49.50 89 LYS A N 1
ATOM 726 C CA . LYS A 1 89 ? 11.546 2.619 6.958 1.00 49.50 89 LYS A CA 1
ATOM 727 C C . LYS A 1 89 ? 10.533 1.575 6.515 1.00 49.50 89 LYS A C 1
ATOM 729 O O . LYS A 1 89 ? 9.326 1.747 6.669 1.00 49.50 89 LYS A O 1
ATOM 734 N N . HIS A 1 90 ? 11.055 0.449 6.031 1.00 58.47 90 HIS A N 1
ATOM 735 C CA . HIS A 1 90 ? 10.333 -0.815 6.086 1.00 58.47 90 HIS A CA 1
ATOM 736 C C . HIS A 1 90 ? 9.977 -1.096 7.540 1.00 58.47 90 HIS A C 1
ATOM 738 O O . HIS A 1 90 ? 10.832 -1.101 8.420 1.00 58.47 90 HIS A O 1
ATOM 744 N N . VAL A 1 91 ? 8.693 -1.309 7.781 1.00 53.78 91 VAL A N 1
ATOM 745 C CA . VAL A 1 91 ? 8.129 -1.514 9.115 1.00 53.78 91 VAL A CA 1
ATOM 746 C C . VAL A 1 91 ? 8.770 -2.683 9.842 1.00 53.78 91 VAL A C 1
ATOM 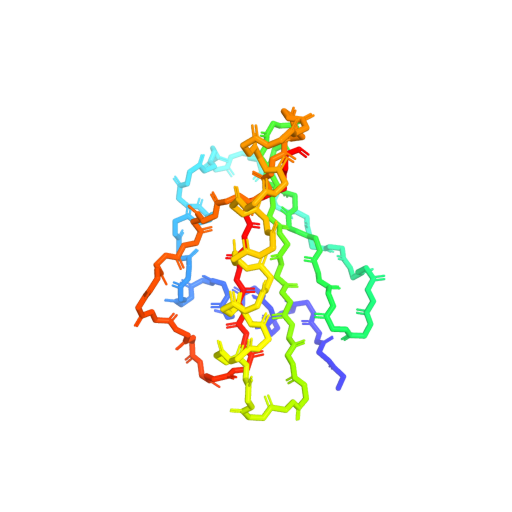748 O O . VAL A 1 91 ? 8.923 -2.636 11.060 1.00 53.78 91 VAL A O 1
ATOM 751 N N . ASN A 1 92 ? 9.143 -3.718 9.087 1.00 58.38 92 ASN A N 1
ATOM 752 C CA . ASN A 1 92 ? 9.751 -4.926 9.623 1.00 58.38 92 ASN A CA 1
ATOM 753 C C . ASN A 1 92 ? 10.267 -5.851 8.502 1.00 58.38 92 ASN A C 1
ATOM 755 O O . ASN A 1 92 ? 9.888 -7.017 8.470 1.00 58.38 92 ASN A O 1
ATOM 759 N N . GLU A 1 93 ? 10.952 -5.311 7.482 1.00 62.72 93 GLU A N 1
ATOM 760 C CA . GLU A 1 93 ? 11.436 -6.062 6.294 1.00 62.72 93 GLU A CA 1
ATOM 761 C C . GLU A 1 93 ? 10.358 -6.787 5.459 1.00 62.72 93 GLU A C 1
ATOM 763 O O . GLU A 1 93 ? 10.687 -7.381 4.442 1.00 62.72 93 GLU A O 1
ATOM 768 N N . LYS A 1 94 ? 9.079 -6.746 5.869 1.00 71.69 94 LYS A N 1
ATOM 769 C CA . LYS A 1 94 ? 7.988 -7.584 5.345 1.00 71.69 94 LYS A CA 1
ATOM 770 C C . LYS A 1 94 ? 6.892 -6.811 4.619 1.00 71.69 94 LYS A C 1
ATOM 772 O O . LYS A 1 94 ? 6.213 -7.391 3.778 1.00 71.69 94 LYS A O 1
ATOM 777 N N . TYR A 1 95 ? 6.691 -5.536 4.947 1.00 77.12 95 TYR A N 1
ATOM 778 C CA . TYR A 1 95 ? 5.591 -4.731 4.415 1.00 77.12 95 TYR A CA 1
ATOM 779 C C . TYR A 1 95 ? 6.093 -3.441 3.781 1.00 77.12 95 TYR A C 1
ATOM 781 O O . TYR A 1 95 ? 7.022 -2.800 4.281 1.00 77.12 95 TYR A O 1
ATOM 789 N N . TRP A 1 96 ? 5.411 -3.036 2.718 1.00 77.38 96 TRP A N 1
ATOM 790 C CA . TRP A 1 96 ? 5.587 -1.742 2.077 1.00 77.38 96 TRP A CA 1
ATOM 791 C C . TRP A 1 96 ? 4.228 -1.140 1.694 1.00 77.38 96 TRP A C 1
ATOM 793 O O . TRP A 1 96 ? 3.220 -1.847 1.608 1.00 77.38 96 TRP A O 1
ATOM 803 N N . LEU A 1 97 ? 4.187 0.169 1.493 1.00 79.56 97 LEU A N 1
ATOM 804 C CA . LEU A 1 97 ? 2.958 0.908 1.228 1.00 79.56 97 LEU A CA 1
ATOM 805 C C . LEU A 1 97 ? 3.218 1.923 0.117 1.00 79.56 97 LEU A C 1
ATOM 807 O O . LEU A 1 97 ? 4.236 2.617 0.153 1.00 79.56 97 LEU A O 1
ATOM 811 N N . TYR A 1 98 ? 2.313 1.999 -0.856 1.00 76.25 98 TYR A N 1
ATOM 812 C CA . TYR A 1 98 ? 2.391 2.966 -1.949 1.00 76.25 98 TYR A CA 1
ATOM 813 C C . TYR A 1 98 ? 1.015 3.528 -2.311 1.00 76.25 98 TYR A C 1
ATOM 815 O O . TYR A 1 98 ? -0.001 2.858 -2.133 1.00 76.25 98 TYR A O 1
ATOM 823 N N . GLU A 1 99 ? 0.986 4.754 -2.830 1.00 77.00 99 GLU A N 1
ATOM 824 C CA . GLU A 1 99 ? -0.229 5.407 -3.329 1.00 77.00 99 GLU A CA 1
ATOM 825 C C . GLU A 1 99 ? -0.729 4.757 -4.624 1.00 77.00 99 GLU A C 1
ATOM 827 O O . GLU A 1 99 ? 0.045 4.469 -5.536 1.00 77.00 99 GLU A O 1
ATOM 832 N N . TYR A 1 100 ? -2.035 4.519 -4.702 1.00 72.81 100 TYR A N 1
ATOM 833 C CA . TYR A 1 100 ? -2.726 3.985 -5.870 1.00 72.81 100 TYR A CA 1
ATOM 834 C C . TYR A 1 100 ? -3.317 5.147 -6.680 1.00 72.81 100 TYR A C 1
ATOM 836 O O . TYR A 1 100 ? -4.202 5.845 -6.179 1.00 72.81 100 TYR A O 1
ATOM 844 N N . ILE A 1 101 ? -2.792 5.349 -7.897 1.00 64.69 101 ILE A N 1
ATOM 845 C CA . ILE A 1 101 ? -3.169 6.412 -8.851 1.00 64.69 101 ILE A CA 1
ATOM 846 C C . ILE A 1 101 ? -4.157 5.871 -9.883 1.00 64.69 101 ILE A C 1
ATOM 848 O O . ILE A 1 101 ? -3.878 4.779 -10.430 1.00 64.69 101 I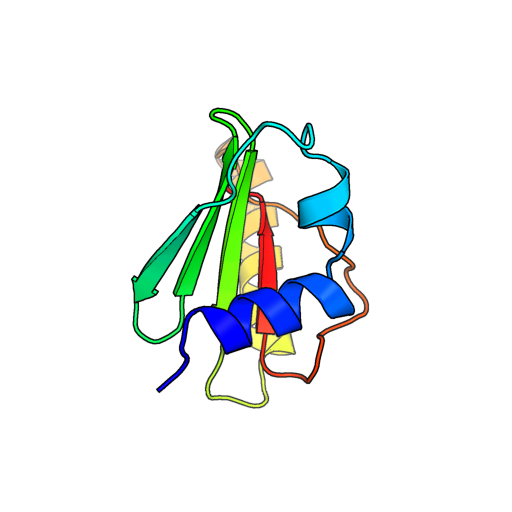LE A O 1
#

Secondary structure (DSSP, 8-state):
---HHHHHHHHHHH-THHHHTS-TTSPPEEEE-SSSEEEEEEETTEEEEEEE-SSS-HHHHHHHHHHHHHHHHHHH--------S-TT--SSSSEEEEEE-

Foldseek 3Di:
DDDPVNVVVLCCVPVVVLVVVADPPFDWDWDDPDPFWIWTDRDPQWIKIKGWDPDLVLVVVVVVLQVVQVVCCVPPVPPDQDDDDDPPDDPDSTMDMTIDD

Sequence (101 aa):
MENVEEIENLLSIHWPHVFSLIDPSTSITLTKLSRHNWLIKCSDRLSYVLKSSETNNLDLELKYLIDLNKYLSNEYRVPIPILTINGEKHVNEKYWLYEYI

pLDDT: mean 72.22, std 11.72, range [45.47, 90.62]

Radius of gyration: 14.0 Å; chains: 1; bounding box: 32×30×36 Å